Protein AF-A0A838PZH0-F1 (afdb_monomer_lite)

Radius of gyration: 16.92 Å; chains: 1; bounding box: 32×40×49 Å

pLDDT: mean 72.95, std 12.71, range [37.34, 88.94]

Structure (mmCIF, N/CA/C/O backbone):
data_AF-A0A838PZH0-F1
#
_entry.id   AF-A0A838PZH0-F1
#
loop_
_atom_site.group_PDB
_atom_site.id
_atom_site.type_symbol
_atom_site.label_atom_id
_atom_site.label_alt_id
_atom_site.label_comp_id
_atom_site.label_asym_id
_atom_site.label_entity_id
_atom_site.label_seq_id
_atom_site.pdbx_PDB_ins_code
_atom_site.Cartn_x
_atom_site.Cartn_y
_atom_site.Cartn_z
_atom_site.occupancy
_atom_site.B_iso_or_equiv
_atom_site.auth_seq_id
_atom_site.auth_comp_id
_atom_site.auth_asym_id
_atom_site.auth_atom_id
_atom_site.pdbx_PDB_model_num
ATOM 1 N N . MET A 1 1 ? -1.002 -31.493 27.973 1.00 41.19 1 MET A N 1
ATOM 2 C CA . MET A 1 1 ? -1.165 -30.055 28.266 1.00 41.19 1 MET A CA 1
ATOM 3 C C . MET A 1 1 ? -0.880 -29.293 26.984 1.00 41.19 1 MET A C 1
ATOM 5 O O . MET A 1 1 ? 0.281 -29.119 26.650 1.00 41.19 1 MET A O 1
ATOM 9 N N . SER A 1 2 ? -1.918 -28.910 26.241 1.00 37.34 2 SER A N 1
ATOM 10 C CA . SER A 1 2 ? -1.775 -28.116 25.016 1.00 37.34 2 SER A CA 1
ATOM 11 C C . SER A 1 2 ? -2.665 -26.891 25.152 1.00 37.34 2 SER A C 1
ATOM 13 O O . SER A 1 2 ? -3.842 -26.935 24.815 1.00 37.34 2 SER A O 1
ATOM 15 N N . ASN A 1 3 ? -2.107 -25.807 25.690 1.00 38.38 3 ASN A N 1
ATOM 16 C CA . ASN A 1 3 ? -2.739 -24.494 25.624 1.00 38.38 3 ASN A CA 1
ATOM 17 C C . ASN A 1 3 ? -2.535 -23.951 24.208 1.00 38.38 3 ASN A C 1
ATOM 19 O O . ASN A 1 3 ? -1.631 -23.153 23.962 1.00 38.38 3 ASN A O 1
ATOM 23 N N . GLN A 1 4 ? -3.366 -24.399 23.266 1.00 39.47 4 GLN A N 1
ATOM 24 C CA . GLN A 1 4 ? -3.617 -23.618 22.063 1.00 39.47 4 GLN A CA 1
ATOM 25 C C . GLN A 1 4 ? -4.381 -22.373 22.515 1.00 39.47 4 GLN A C 1
ATOM 27 O O . GLN A 1 4 ? -5.594 -22.409 22.694 1.00 39.47 4 GLN A O 1
ATOM 32 N N . ARG A 1 5 ? -3.651 -21.283 22.781 1.00 43.56 5 ARG A N 1
ATOM 33 C CA . ARG A 1 5 ? -4.256 -19.952 22.847 1.00 43.56 5 ARG A CA 1
ATOM 34 C C . ARG A 1 5 ? -4.815 -19.674 21.459 1.00 43.56 5 ARG A C 1
ATOM 36 O O . ARG A 1 5 ? -4.067 -19.320 20.551 1.00 43.56 5 ARG A O 1
ATOM 43 N N . THR A 1 6 ? -6.116 -19.866 21.297 1.00 45.00 6 THR A N 1
ATOM 44 C CA . THR A 1 6 ? -6.895 -19.135 20.304 1.00 45.00 6 THR A CA 1
ATOM 45 C C . THR A 1 6 ? -6.507 -17.662 20.455 1.00 45.00 6 THR A C 1
ATOM 47 O O . THR A 1 6 ? -6.555 -17.162 21.583 1.00 45.00 6 THR A O 1
ATOM 50 N N . PRO A 1 7 ? -6.035 -16.972 19.402 1.00 47.16 7 PRO A N 1
ATOM 51 C CA . PRO A 1 7 ? -5.831 -15.538 19.502 1.00 47.16 7 PRO A CA 1
ATOM 52 C C . PRO A 1 7 ? -7.192 -14.936 19.846 1.00 47.16 7 PRO A C 1
ATOM 54 O O . PRO A 1 7 ? -8.159 -15.141 19.111 1.00 47.16 7 PRO A O 1
ATOM 57 N N . GLU A 1 8 ? -7.289 -14.287 21.009 1.00 50.72 8 GLU A N 1
ATOM 58 C CA . GLU A 1 8 ? -8.482 -13.519 21.350 1.00 50.72 8 GLU A CA 1
ATOM 59 C C . GLU A 1 8 ? -8.776 -12.560 20.197 1.00 50.72 8 GLU A C 1
ATOM 61 O O . GLU A 1 8 ? -7.826 -12.076 19.567 1.00 50.72 8 GLU A O 1
ATOM 66 N N . PRO A 1 9 ? -10.056 -12.316 19.867 1.00 48.53 9 PRO A N 1
ATOM 67 C CA . PRO A 1 9 ? -10.396 -11.381 18.816 1.00 48.53 9 PRO A CA 1
ATOM 68 C C . PRO A 1 9 ? -9.832 -10.025 19.225 1.00 48.53 9 PRO A C 1
ATOM 70 O O . PRO A 1 9 ? -10.377 -9.339 20.089 1.00 48.53 9 PRO A O 1
ATOM 73 N N . GLY A 1 10 ? -8.700 -9.670 18.619 1.00 59.16 10 GLY A N 1
ATOM 74 C CA . GLY A 1 10 ? -8.173 -8.327 18.682 1.00 59.16 10 GLY A CA 1
ATOM 75 C C . GLY A 1 10 ? -9.297 -7.368 18.311 1.00 59.16 10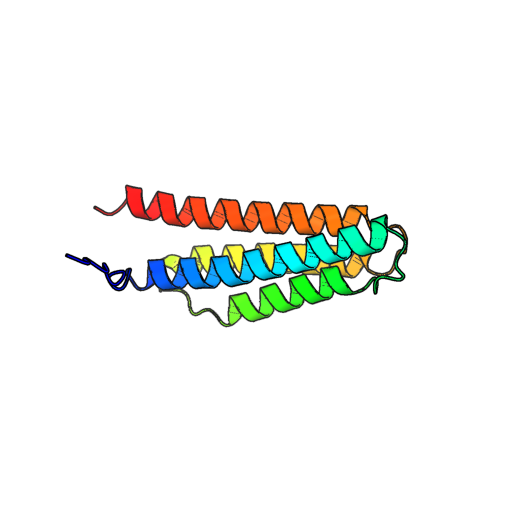 GLY A C 1
ATOM 76 O O . GLY A 1 10 ? -10.179 -7.693 17.509 1.00 59.16 10 GLY A O 1
ATOM 77 N N . THR A 1 11 ? -9.293 -6.204 18.945 1.00 74.12 11 THR A N 1
ATOM 78 C CA . THR A 1 11 ? -10.229 -5.109 18.682 1.00 74.12 11 THR A CA 1
ATOM 79 C C . THR A 1 11 ? -10.438 -4.908 17.172 1.00 74.12 11 THR A C 1
ATOM 81 O O . THR A 1 11 ? -9.569 -5.246 16.370 1.00 74.12 11 THR A O 1
ATOM 84 N N . ALA A 1 12 ? -11.555 -4.313 16.741 1.00 77.38 12 ALA A N 1
ATOM 85 C CA . ALA A 1 12 ? -11.810 -4.051 15.313 1.00 77.38 12 ALA A CA 1
ATOM 86 C C . ALA A 1 12 ? -10.624 -3.364 14.591 1.00 77.38 12 ALA A C 1
ATOM 88 O O . ALA A 1 12 ? -10.384 -3.592 13.408 1.00 77.38 12 ALA A O 1
ATOM 89 N N . ALA A 1 13 ? -9.838 -2.578 15.328 1.00 76.12 13 ALA A N 1
ATOM 90 C CA . ALA A 1 13 ? -8.593 -1.977 14.870 1.00 76.12 13 ALA A CA 1
ATOM 91 C C . ALA A 1 13 ? -7.433 -2.981 14.670 1.00 76.12 13 ALA A C 1
ATOM 93 O O . ALA A 1 13 ? -6.684 -2.833 13.709 1.00 76.12 13 ALA A O 1
ATOM 94 N N . ASP A 1 14 ? -7.293 -4.020 15.495 1.00 79.25 14 ASP A N 1
ATOM 95 C CA . ASP A 1 14 ? -6.291 -5.083 15.297 1.00 79.25 14 ASP A CA 1
ATOM 96 C C . ASP A 1 14 ? -6.606 -5.905 14.040 1.00 79.25 14 ASP A C 1
ATOM 98 O O . ASP A 1 14 ? -5.719 -6.182 13.231 1.00 79.25 14 ASP A O 1
ATOM 102 N N . ALA A 1 15 ? -7.887 -6.232 13.830 1.00 82.25 15 ALA A N 1
ATOM 103 C CA . ALA A 1 15 ? -8.349 -6.890 12.609 1.00 82.25 15 ALA A CA 1
ATOM 104 C C . ALA A 1 15 ? -8.101 -6.015 11.366 1.00 82.25 15 ALA A C 1
ATOM 106 O O . ALA A 1 15 ? -7.623 -6.509 10.344 1.00 82.25 15 ALA A O 1
ATOM 107 N N . TYR A 1 16 ? -8.352 -4.707 11.475 1.00 85.12 16 TYR A N 1
ATOM 108 C CA . TYR A 1 16 ? -8.051 -3.731 10.429 1.00 85.12 16 TYR A CA 1
ATOM 109 C C . TYR A 1 16 ? -6.549 -3.680 10.099 1.00 85.12 16 TYR A C 1
ATOM 111 O O . TYR A 1 16 ? -6.169 -3.831 8.938 1.00 85.12 16 TYR A O 1
ATOM 119 N N . TYR A 1 17 ? -5.672 -3.533 11.098 1.00 81.56 17 TYR A N 1
ATOM 120 C CA . TYR A 1 17 ? -4.225 -3.489 10.864 1.00 81.56 17 TYR A CA 1
ATOM 121 C C . TYR A 1 17 ? -3.683 -4.806 10.303 1.00 81.56 17 TYR A C 1
ATOM 123 O O . TYR A 1 17 ? -2.792 -4.780 9.452 1.00 81.56 17 TYR A O 1
ATOM 131 N N . ALA A 1 18 ? -4.233 -5.951 10.719 1.00 84.69 18 ALA A N 1
ATOM 132 C CA . ALA A 1 18 ? -3.889 -7.247 10.144 1.00 84.69 18 ALA A CA 1
ATOM 133 C C . ALA A 1 18 ? -4.240 -7.314 8.648 1.00 84.69 18 ALA A C 1
ATOM 135 O O . ALA A 1 18 ? -3.395 -7.709 7.844 1.00 84.69 18 ALA A O 1
ATOM 136 N N . GLN A 1 19 ? -5.437 -6.866 8.257 1.00 85.25 19 GLN A N 1
ATOM 137 C CA . GLN A 1 19 ? -5.863 -6.833 6.852 1.00 85.25 19 GLN A CA 1
ATOM 138 C C . GLN A 1 19 ? -5.015 -5.873 6.012 1.00 85.25 19 GLN A C 1
ATOM 140 O O . GLN A 1 19 ? -4.514 -6.264 4.958 1.00 85.25 19 GLN A O 1
ATOM 145 N N . VAL A 1 20 ? -4.777 -4.649 6.498 1.00 85.31 20 VAL A N 1
ATOM 146 C CA . VAL A 1 20 ? -3.907 -3.676 5.816 1.00 85.31 20 VAL A CA 1
ATOM 147 C C . VAL A 1 20 ? -2.502 -4.245 5.628 1.00 85.31 20 VAL A C 1
ATOM 149 O O . VAL A 1 20 ? -1.935 -4.147 4.542 1.00 85.31 20 VAL A O 1
ATOM 152 N N . ARG A 1 21 ? -1.939 -4.898 6.653 1.00 86.00 21 ARG A N 1
ATOM 153 C CA . ARG A 1 21 ? -0.623 -5.537 6.551 1.00 86.00 21 ARG A CA 1
ATOM 154 C C . ARG A 1 21 ? -0.589 -6.614 5.475 1.00 86.00 21 ARG A C 1
ATOM 156 O O . ARG A 1 21 ? 0.356 -6.608 4.696 1.00 86.00 21 ARG A O 1
ATOM 163 N N . ILE A 1 22 ? -1.583 -7.501 5.418 1.00 87.19 22 ILE A N 1
ATOM 164 C CA . ILE A 1 22 ? -1.659 -8.548 4.385 1.00 87.19 22 ILE A CA 1
ATOM 165 C C . ILE A 1 22 ? -1.579 -7.913 2.992 1.00 87.19 22 ILE A C 1
ATOM 167 O O . ILE A 1 22 ? -0.714 -8.276 2.201 1.00 87.19 22 ILE A O 1
ATOM 171 N N . VAL A 1 23 ? -2.395 -6.888 2.730 1.00 86.12 23 VAL A N 1
ATOM 172 C CA . VAL A 1 23 ? -2.408 -6.187 1.436 1.00 86.12 23 VAL A CA 1
ATOM 173 C C . VAL A 1 23 ? -1.036 -5.589 1.095 1.00 86.12 23 VAL A C 1
ATOM 175 O O . VAL A 1 23 ? -0.552 -5.743 -0.029 1.00 86.12 23 VAL A O 1
ATOM 178 N N . LEU A 1 24 ? -0.377 -4.938 2.058 1.00 84.69 24 LEU A N 1
ATOM 179 C CA . LEU A 1 24 ? 0.937 -4.327 1.842 1.00 84.69 24 LEU A CA 1
ATOM 180 C C . LEU A 1 24 ? 2.051 -5.367 1.626 1.00 84.69 24 LEU A C 1
ATOM 182 O O . LEU A 1 24 ? 2.920 -5.157 0.780 1.00 84.69 24 LEU A O 1
ATOM 186 N N . TYR A 1 25 ? 2.045 -6.480 2.367 1.00 85.62 25 TYR A N 1
ATOM 187 C CA . TYR A 1 25 ? 3.057 -7.534 2.230 1.00 85.62 25 TYR A CA 1
ATOM 188 C C . TYR A 1 25 ? 2.924 -8.297 0.913 1.00 85.62 25 TYR A C 1
ATOM 190 O O . TYR A 1 25 ? 3.936 -8.443 0.228 1.00 85.62 25 TYR A O 1
ATOM 198 N N . ASP A 1 26 ? 1.707 -8.686 0.522 1.00 84.50 26 ASP A N 1
ATOM 199 C CA . ASP A 1 26 ? 1.452 -9.344 -0.768 1.00 84.50 26 ASP A CA 1
ATOM 200 C C . ASP A 1 26 ? 1.969 -8.482 -1.929 1.00 84.50 26 ASP A C 1
ATOM 202 O O . ASP A 1 26 ? 2.627 -8.956 -2.854 1.00 84.50 26 ASP A O 1
ATOM 206 N N . THR A 1 27 ? 1.706 -7.174 -1.860 1.00 80.62 27 THR A N 1
ATOM 207 C CA . THR A 1 27 ? 2.128 -6.232 -2.903 1.00 80.62 27 THR A CA 1
ATOM 208 C C . THR A 1 27 ? 3.643 -6.082 -2.930 1.00 80.62 27 THR A C 1
ATOM 210 O O . THR A 1 27 ? 4.251 -6.076 -4.000 1.00 80.62 27 THR A O 1
ATOM 213 N N . ARG A 1 28 ? 4.279 -5.989 -1.756 1.00 84.25 28 ARG A N 1
ATOM 214 C CA . ARG A 1 28 ? 5.740 -5.931 -1.656 1.00 84.25 28 ARG A CA 1
ATOM 215 C C . ARG A 1 28 ? 6.385 -7.173 -2.262 1.00 84.25 28 ARG A C 1
ATOM 217 O O . ARG A 1 28 ? 7.372 -7.037 -2.979 1.00 84.25 28 ARG A O 1
ATOM 224 N N . GLU A 1 29 ? 5.844 -8.354 -1.984 1.00 83.94 29 GLU A N 1
ATOM 225 C CA . GLU A 1 29 ? 6.349 -9.615 -2.525 1.00 83.94 29 GLU A CA 1
ATOM 226 C C . GLU A 1 29 ? 6.224 -9.659 -4.053 1.00 83.94 29 GLU A C 1
ATOM 228 O O . GLU A 1 29 ? 7.209 -9.943 -4.733 1.00 83.94 29 GLU A O 1
ATOM 233 N N . ALA A 1 30 ? 5.072 -9.262 -4.605 1.00 79.69 30 ALA A N 1
ATOM 234 C CA . ALA A 1 30 ? 4.866 -9.174 -6.052 1.00 79.69 30 ALA A CA 1
ATOM 235 C C . ALA A 1 30 ? 5.850 -8.201 -6.733 1.00 79.69 30 ALA A C 1
ATOM 237 O O . ALA A 1 30 ? 6.432 -8.512 -7.777 1.00 79.69 30 ALA A O 1
ATOM 238 N N . VAL A 1 31 ? 6.095 -7.035 -6.123 1.00 78.06 31 VAL A N 1
ATOM 239 C CA . VAL A 1 31 ? 7.075 -6.059 -6.623 1.00 78.06 31 VAL A CA 1
ATOM 240 C C . VAL A 1 31 ? 8.499 -6.618 -6.543 1.00 78.06 31 VAL A C 1
ATOM 242 O O . VAL A 1 31 ? 9.249 -6.510 -7.510 1.00 78.06 31 VAL A O 1
ATOM 245 N N . GLN A 1 32 ? 8.882 -7.254 -5.434 1.00 80.56 32 GLN A N 1
ATOM 246 C CA . GLN A 1 32 ? 10.210 -7.862 -5.279 1.00 80.56 32 GLN A CA 1
ATOM 247 C C . GLN A 1 32 ? 10.454 -9.006 -6.261 1.00 80.56 32 GLN A C 1
ATOM 249 O O . GLN A 1 32 ? 11.550 -9.110 -6.817 1.00 80.56 32 GLN A O 1
ATOM 254 N N . PHE A 1 33 ? 9.441 -9.838 -6.494 1.00 80.12 33 PHE A N 1
ATOM 255 C CA . PHE A 1 33 ? 9.478 -10.879 -7.511 1.00 80.12 33 PHE A CA 1
ATOM 256 C C . PHE A 1 33 ? 9.714 -10.270 -8.899 1.00 80.12 33 PHE A C 1
ATOM 258 O O . PHE A 1 33 ? 10.637 -10.675 -9.599 1.00 80.12 33 PHE A O 1
ATOM 265 N N . SER A 1 34 ? 8.975 -9.212 -9.243 1.00 74.50 34 SER A N 1
ATOM 266 C CA . SER A 1 34 ? 9.116 -8.507 -10.525 1.00 74.50 34 SER A CA 1
ATOM 267 C C . SER A 1 34 ? 10.503 -7.876 -10.710 1.00 74.50 34 SER A C 1
ATOM 269 O O . SER A 1 34 ? 11.080 -7.938 -11.794 1.00 74.50 34 SER A O 1
ATOM 271 N N . ILE A 1 35 ? 11.077 -7.293 -9.647 1.00 76.12 35 ILE A N 1
ATOM 272 C CA . ILE A 1 35 ? 12.460 -6.786 -9.655 1.00 76.12 35 ILE A CA 1
ATOM 273 C C . ILE A 1 35 ? 13.439 -7.927 -9.943 1.00 76.12 35 ILE A C 1
ATOM 275 O O . ILE A 1 35 ? 14.347 -7.764 -10.755 1.00 76.12 35 ILE A O 1
ATOM 279 N N . ARG A 1 36 ? 13.266 -9.076 -9.278 1.00 76.81 36 ARG A N 1
ATOM 280 C CA . ARG A 1 36 ? 14.147 -10.235 -9.446 1.00 76.81 36 ARG A CA 1
ATOM 281 C C . ARG A 1 36 ? 14.097 -10.773 -10.875 1.00 76.81 36 ARG A C 1
ATOM 283 O O . ARG A 1 36 ? 15.160 -10.952 -11.455 1.00 76.81 36 ARG A O 1
ATOM 290 N N . GLU A 1 37 ? 12.908 -10.980 -11.436 1.00 75.25 37 GLU A N 1
ATOM 291 C CA . GLU A 1 37 ? 12.739 -11.465 -12.816 1.00 75.25 37 GLU A CA 1
ATOM 292 C C . GLU A 1 37 ? 13.443 -10.547 -13.826 1.00 75.25 37 GLU A C 1
ATOM 294 O O . GLU A 1 37 ? 14.209 -11.022 -14.665 1.00 75.25 37 GLU A O 1
ATOM 299 N N . ARG A 1 38 ? 13.283 -9.224 -13.670 1.00 70.56 38 ARG A N 1
ATOM 300 C CA . ARG A 1 38 ? 13.949 -8.223 -14.517 1.00 70.56 38 ARG A CA 1
ATOM 301 C C . ARG A 1 38 ? 15.473 -8.236 -14.383 1.00 70.56 38 ARG A C 1
ATOM 303 O O . ARG A 1 38 ? 16.168 -8.170 -15.38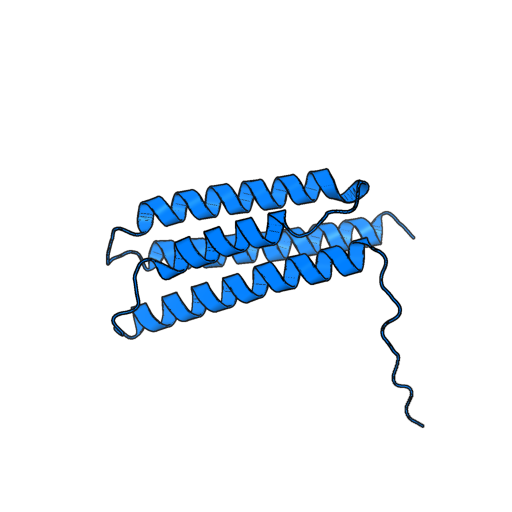9 1.00 70.56 38 ARG A O 1
ATOM 310 N N . ILE A 1 39 ? 16.007 -8.329 -13.161 1.00 70.81 39 ILE A N 1
ATOM 311 C CA . ILE A 1 39 ? 17.464 -8.380 -12.928 1.00 70.81 39 ILE A CA 1
ATOM 312 C C . ILE A 1 39 ? 18.077 -9.651 -13.527 1.00 70.81 39 ILE A C 1
ATOM 314 O O . ILE A 1 39 ? 19.199 -9.618 -14.025 1.00 70.81 39 ILE A O 1
ATOM 318 N N . VAL A 1 40 ? 17.355 -10.771 -13.474 1.00 71.88 40 VAL A N 1
ATOM 319 C CA . VAL A 1 40 ? 17.814 -12.063 -14.007 1.00 71.88 40 VAL A CA 1
ATOM 320 C C . VAL A 1 40 ? 17.695 -12.123 -15.542 1.00 71.88 40 VAL A C 1
ATOM 322 O O . VAL A 1 40 ? 18.205 -13.058 -16.154 1.00 71.88 40 VAL A O 1
ATOM 325 N N . GLY A 1 41 ? 17.102 -11.109 -16.186 1.00 60.03 41 GLY A N 1
ATOM 326 C CA . GLY A 1 41 ? 16.941 -11.050 -17.642 1.00 60.03 41 GLY A CA 1
ATOM 327 C C . GLY A 1 41 ? 15.863 -11.995 -18.175 1.00 60.03 41 GLY A C 1
ATOM 328 O O . GLY A 1 41 ? 15.836 -12.288 -19.367 1.00 60.03 41 GLY A O 1
ATOM 329 N N . SER A 1 42 ? 14.983 -12.478 -17.294 1.00 58.69 42 SER A N 1
ATOM 330 C CA . SER A 1 42 ? 13.719 -13.096 -17.688 1.00 58.69 42 SER A CA 1
ATOM 331 C C . SER A 1 42 ? 12.867 -11.986 -18.316 1.00 58.69 42 SER A C 1
ATOM 333 O O . SER A 1 42 ? 12.883 -10.869 -17.792 1.00 58.69 42 SER A O 1
ATOM 335 N N . GLU A 1 43 ? 12.172 -12.232 -19.433 1.00 54.81 43 GLU A N 1
ATOM 336 C CA . GLU A 1 43 ? 11.267 -11.270 -20.098 1.00 54.81 43 GLU A CA 1
ATOM 337 C C . GLU A 1 43 ? 10.045 -10.967 -19.203 1.00 54.81 43 GLU A C 1
ATOM 339 O O . GLU A 1 43 ? 8.906 -11.326 -19.491 1.00 54.81 43 GLU A O 1
ATOM 344 N N . GLY A 1 44 ? 10.298 -10.365 -18.044 1.00 54.34 44 GLY A N 1
ATOM 345 C CA . GLY A 1 44 ? 9.323 -10.060 -17.019 1.00 54.34 44 GLY A CA 1
ATOM 346 C C . GLY A 1 44 ? 8.499 -8.862 -17.448 1.00 54.34 44 GLY A C 1
ATOM 347 O O . GLY A 1 44 ? 9.029 -7.758 -17.600 1.00 54.34 44 GLY A O 1
ATOM 348 N N . ASP A 1 45 ? 7.203 -9.109 -17.609 1.00 54.62 45 ASP A N 1
ATOM 349 C CA . ASP A 1 45 ? 6.189 -8.151 -18.029 1.00 54.62 45 ASP A CA 1
ATOM 350 C C . ASP A 1 45 ? 6.372 -6.808 -17.311 1.00 54.62 45 ASP A C 1
ATOM 352 O O . ASP A 1 45 ? 6.268 -6.696 -16.082 1.00 54.62 45 ASP A O 1
ATOM 356 N N . THR A 1 46 ? 6.699 -5.765 -18.072 1.00 54.41 46 THR A N 1
ATOM 357 C CA . THR A 1 46 ? 7.120 -4.487 -17.496 1.00 54.41 46 THR A CA 1
ATOM 358 C C . THR A 1 46 ? 5.997 -3.763 -16.753 1.00 54.41 46 THR A C 1
ATOM 360 O O . THR A 1 46 ? 6.275 -2.856 -15.970 1.00 54.41 46 THR A O 1
ATOM 363 N N . ALA A 1 47 ? 4.752 -4.205 -16.934 1.00 59.06 47 ALA A N 1
ATOM 364 C CA . ALA A 1 47 ? 3.572 -3.638 -16.302 1.00 59.06 47 ALA A CA 1
ATOM 365 C C . ALA A 1 47 ? 3.341 -4.087 -14.843 1.00 59.06 47 ALA A C 1
ATOM 367 O O . ALA A 1 47 ? 2.636 -3.396 -14.100 1.00 59.06 47 ALA A O 1
ATOM 368 N N . LEU A 1 48 ? 3.943 -5.207 -14.415 1.00 65.62 48 LEU A N 1
ATOM 369 C CA . LEU A 1 48 ? 3.667 -5.872 -13.131 1.00 65.62 48 LEU A CA 1
ATOM 370 C C . LEU A 1 48 ? 3.744 -4.960 -11.886 1.00 65.62 48 LEU A C 1
ATOM 372 O O . LEU A 1 48 ? 2.846 -5.062 -11.045 1.00 65.62 48 LEU A O 1
ATOM 376 N N . PRO A 1 49 ? 4.728 -4.045 -11.733 1.00 69.19 49 PRO A N 1
ATOM 377 C CA . PRO A 1 49 ? 4.823 -3.210 -10.535 1.00 69.19 49 PRO A CA 1
ATOM 378 C C . PRO A 1 49 ? 3.660 -2.223 -10.386 1.00 69.19 49 PRO A C 1
ATOM 380 O O . PRO A 1 49 ? 3.082 -2.130 -9.303 1.00 69.19 49 PRO A O 1
ATOM 383 N N . ALA A 1 50 ? 3.279 -1.508 -11.452 1.00 68.31 50 ALA A N 1
ATOM 384 C CA . ALA A 1 50 ? 2.164 -0.564 -11.367 1.00 68.31 50 ALA A CA 1
ATOM 385 C C . ALA A 1 50 ? 0.823 -1.295 -11.229 1.00 68.31 50 ALA A C 1
ATOM 387 O O . ALA A 1 50 ? -0.031 -0.852 -10.468 1.00 68.31 50 ALA A O 1
ATOM 388 N N . THR A 1 51 ? 0.648 -2.447 -11.888 1.00 75.31 51 THR A N 1
ATOM 389 C CA . THR A 1 51 ? -0.552 -3.280 -11.720 1.00 75.31 51 THR A CA 1
ATOM 390 C C . THR A 1 51 ? -0.675 -3.809 -10.290 1.00 75.31 51 THR A C 1
ATOM 392 O O . THR A 1 51 ? -1.763 -3.758 -9.714 1.00 75.31 51 THR A O 1
ATOM 395 N N . ALA A 1 52 ? 0.427 -4.264 -9.684 1.00 75.56 52 ALA A N 1
ATOM 396 C CA . ALA A 1 52 ? 0.443 -4.714 -8.295 1.00 75.56 52 ALA A CA 1
ATOM 397 C C . ALA A 1 52 ? 0.083 -3.575 -7.330 1.00 75.56 52 ALA A C 1
ATOM 399 O O . ALA A 1 52 ? -0.746 -3.764 -6.442 1.00 75.56 52 ALA A O 1
ATOM 400 N N . VAL A 1 53 ? 0.641 -2.377 -7.527 1.00 75.56 53 VAL A N 1
ATOM 401 C CA . VAL A 1 53 ? 0.345 -1.211 -6.678 1.00 75.56 53 VAL A CA 1
ATOM 402 C C . VAL A 1 53 ? -1.076 -0.680 -6.899 1.00 75.56 53 VAL A C 1
ATOM 404 O O . VAL A 1 53 ? -1.757 -0.365 -5.928 1.00 75.56 53 VAL A O 1
ATOM 407 N N . ALA A 1 54 ? -1.589 -0.665 -8.129 1.00 78.25 54 ALA A N 1
ATOM 408 C CA . ALA A 1 54 ? -2.985 -0.316 -8.396 1.00 78.25 54 ALA A CA 1
ATOM 409 C C . ALA A 1 54 ? -3.952 -1.316 -7.735 1.00 78.25 54 ALA A C 1
ATOM 411 O O . ALA A 1 54 ? -4.938 -0.920 -7.108 1.00 78.25 54 ALA A O 1
ATOM 412 N N . SER A 1 55 ? -3.635 -2.615 -7.810 1.00 83.38 55 SER A N 1
ATOM 413 C CA . SER A 1 55 ? -4.382 -3.671 -7.120 1.00 83.38 55 SER A CA 1
ATOM 414 C C . SER A 1 55 ? -4.336 -3.494 -5.600 1.00 83.38 55 SER A C 1
ATOM 416 O O . SER A 1 55 ? -5.375 -3.575 -4.946 1.00 83.38 55 SER A O 1
ATOM 418 N N . MET A 1 56 ? -3.168 -3.172 -5.035 1.00 85.38 56 MET A N 1
ATOM 419 C CA . MET A 1 56 ? -3.005 -2.840 -3.618 1.00 85.38 56 MET A CA 1
ATOM 420 C C . MET A 1 56 ? -3.927 -1.699 -3.200 1.00 85.38 56 MET A C 1
ATOM 422 O O . MET A 1 56 ? -4.631 -1.821 -2.203 1.00 85.38 56 MET A O 1
ATOM 426 N N . THR A 1 57 ? -3.951 -0.604 -3.961 1.00 83.25 57 THR A N 1
ATOM 427 C CA . THR A 1 57 ? -4.793 0.556 -3.659 1.00 83.25 57 THR A CA 1
ATOM 428 C C . THR A 1 57 ? -6.278 0.200 -3.693 1.00 83.25 57 THR A C 1
ATOM 430 O O . THR A 1 57 ? -7.016 0.604 -2.795 1.00 83.25 57 THR A O 1
ATOM 433 N N . GLY A 1 58 ? -6.715 -0.600 -4.672 1.00 85.56 58 GLY A N 1
ATOM 434 C CA . GLY A 1 58 ? -8.080 -1.136 -4.716 1.00 85.56 58 GLY A CA 1
ATOM 435 C C . GLY A 1 58 ? -8.406 -1.971 -3.475 1.00 85.56 58 GLY A C 1
ATOM 436 O O . GLY A 1 58 ? -9.351 -1.664 -2.756 1.00 85.56 58 GLY A O 1
ATOM 437 N N . ARG A 1 59 ? -7.544 -2.940 -3.148 1.00 85.44 59 ARG A N 1
ATOM 438 C CA . ARG A 1 59 ? -7.694 -3.796 -1.960 1.00 85.44 59 ARG A CA 1
ATOM 439 C C . ARG A 1 59 ? -7.699 -2.999 -0.656 1.00 85.44 59 ARG A C 1
ATOM 441 O O . ARG A 1 59 ? -8.419 -3.365 0.261 1.00 85.44 59 ARG A O 1
ATOM 448 N N . LEU A 1 60 ? -6.915 -1.922 -0.551 1.00 85.94 60 LEU A N 1
ATOM 449 C CA . LEU A 1 60 ? -6.935 -1.039 0.618 1.00 85.94 60 LEU A CA 1
ATOM 450 C C . LEU A 1 60 ? -8.277 -0.317 0.747 1.00 85.94 60 LEU A C 1
ATOM 452 O O . LEU A 1 60 ? -8.792 -0.243 1.853 1.00 85.94 60 LEU A O 1
ATOM 456 N N . ARG A 1 61 ? -8.867 0.167 -0.353 1.00 87.12 61 ARG A N 1
ATOM 457 C CA . ARG A 1 61 ? -10.191 0.820 -0.337 1.00 87.12 61 ARG A CA 1
ATOM 458 C C . ARG A 1 61 ? -11.317 -0.128 0.085 1.00 87.12 61 ARG A C 1
ATOM 460 O O . ARG A 1 61 ? -12.301 0.331 0.661 1.00 87.12 61 ARG A O 1
ATOM 467 N N . ASP A 1 62 ? -11.151 -1.426 -0.160 1.00 88.94 62 ASP A N 1
ATOM 468 C CA . ASP A 1 62 ? -12.102 -2.465 0.248 1.00 88.94 62 ASP A CA 1
ATOM 469 C C . ASP A 1 62 ? -11.982 -2.855 1.731 1.00 88.94 62 ASP A C 1
ATOM 471 O O . ASP A 1 62 ? -12.859 -3.544 2.253 1.00 88.94 62 ASP A O 1
ATOM 475 N N . VAL A 1 63 ? -10.924 -2.425 2.431 1.00 85.56 63 VAL A N 1
ATOM 476 C CA . VAL A 1 63 ? -10.759 -2.661 3.872 1.00 85.56 63 VAL A CA 1
ATOM 477 C C . VAL A 1 63 ? -11.485 -1.554 4.645 1.00 85.56 63 VAL A C 1
ATOM 479 O O . VAL A 1 63 ? -10.978 -0.433 4.707 1.00 85.56 63 VAL A O 1
ATOM 482 N N . PRO A 1 64 ? -12.641 -1.824 5.281 1.00 83.50 64 PRO A N 1
ATOM 483 C CA . PRO A 1 64 ? -13.396 -0.792 5.980 1.00 83.50 64 PRO A CA 1
ATOM 484 C C . PRO A 1 64 ? -12.637 -0.334 7.238 1.00 83.50 64 PRO A C 1
ATOM 486 O O . PRO A 1 64 ? -12.435 -1.138 8.156 1.00 83.50 64 PRO A O 1
ATOM 489 N N . PRO A 1 65 ? -12.226 0.945 7.335 1.00 83.19 65 PRO A N 1
ATOM 490 C CA . PRO A 1 65 ? -11.550 1.429 8.525 1.00 83.19 65 PRO A CA 1
ATOM 491 C C . PRO A 1 65 ? -12.552 1.657 9.667 1.00 83.19 65 PRO A C 1
ATOM 493 O O . PRO A 1 65 ? -13.648 2.186 9.436 1.00 83.19 65 PRO A O 1
ATOM 496 N N . PRO A 1 66 ? -12.171 1.353 10.919 1.00 81.12 66 PRO A N 1
ATOM 497 C CA . PRO A 1 66 ? -12.847 1.879 12.099 1.00 81.12 66 PRO A CA 1
ATOM 498 C C . PRO A 1 66 ? -12.970 3.419 12.048 1.00 81.12 66 PRO A C 1
ATOM 500 O O . PRO A 1 66 ? -12.105 4.078 11.456 1.00 81.12 66 PRO A O 1
ATOM 503 N N . PRO A 1 67 ? -14.009 4.029 12.655 1.00 80.62 67 PRO A N 1
ATOM 504 C CA . PRO A 1 67 ? -14.243 5.476 12.576 1.00 80.62 67 PRO A CA 1
ATOM 505 C C . PRO A 1 67 ? -13.049 6.322 13.040 1.00 80.62 67 PRO A C 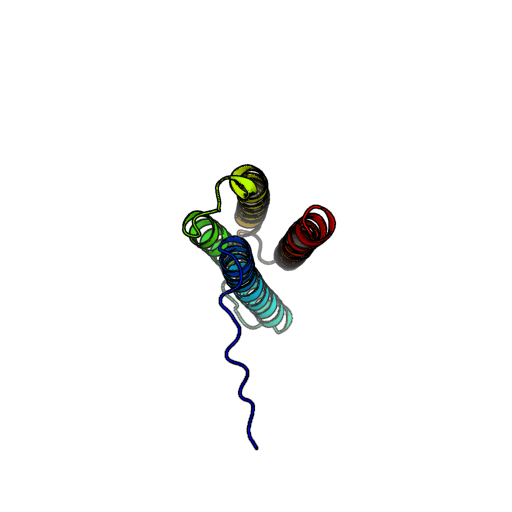1
ATOM 507 O O . PRO A 1 67 ? -12.716 7.327 12.416 1.00 80.62 67 PRO A O 1
ATOM 510 N N . ASP A 1 68 ? -12.378 5.875 14.097 1.00 77.88 68 ASP A N 1
ATOM 511 C CA . ASP A 1 68 ? -11.187 6.473 14.702 1.00 77.88 68 ASP A CA 1
ATOM 512 C C . ASP A 1 68 ? -9.928 6.346 13.827 1.00 77.88 68 ASP A C 1
ATOM 514 O O . ASP A 1 68 ? -8.992 7.133 13.968 1.00 77.88 68 ASP A O 1
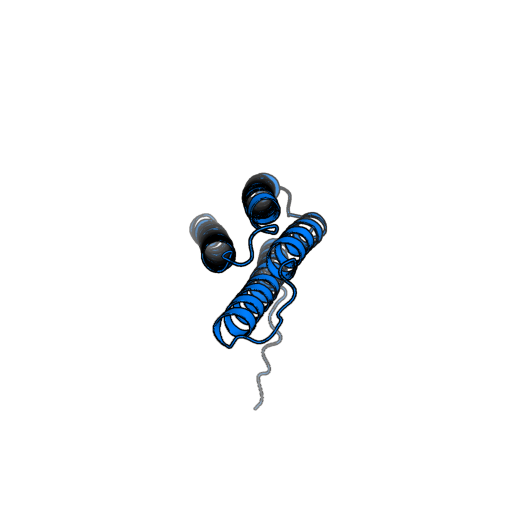ATOM 518 N N . LEU A 1 69 ? -9.916 5.410 12.872 1.00 79.00 69 LEU A N 1
ATOM 519 C CA . LEU A 1 69 ? -8.790 5.160 11.968 1.00 79.00 69 LEU A CA 1
ATOM 520 C C . LEU A 1 69 ? -9.009 5.688 10.547 1.00 79.00 69 LEU A C 1
ATOM 522 O O . LEU A 1 69 ? -8.086 5.633 9.732 1.00 79.00 69 LEU A O 1
ATOM 526 N N . ARG A 1 70 ? -10.184 6.252 10.239 1.00 83.81 70 ARG A N 1
ATOM 527 C CA . ARG A 1 70 ? -10.524 6.751 8.896 1.00 83.81 70 ARG A CA 1
ATOM 528 C C . ARG A 1 70 ? -9.513 7.769 8.364 1.00 83.81 70 ARG A C 1
ATOM 530 O O . ARG A 1 70 ? -9.053 7.637 7.238 1.00 83.81 70 ARG A O 1
ATOM 537 N N . ALA A 1 71 ? -9.081 8.730 9.181 1.00 82.12 71 ALA A N 1
ATOM 538 C CA . ALA A 1 71 ? -8.103 9.732 8.746 1.00 82.12 71 ALA A CA 1
ATOM 539 C C . ALA A 1 71 ? -6.726 9.122 8.408 1.00 82.12 71 ALA A C 1
ATOM 541 O O . ALA A 1 71 ? -6.063 9.552 7.458 1.00 82.12 71 ALA A O 1
ATOM 542 N N . ALA A 1 72 ? -6.292 8.114 9.174 1.00 79.75 72 ALA A N 1
ATOM 543 C CA . ALA A 1 72 ? -5.052 7.387 8.912 1.00 79.75 72 ALA A CA 1
ATOM 544 C C . ALA A 1 72 ? -5.180 6.516 7.652 1.00 79.75 72 ALA A C 1
ATOM 546 O O . ALA A 1 72 ? -4.275 6.509 6.819 1.00 79.75 72 ALA A O 1
ATOM 547 N N . HIS A 1 73 ? -6.326 5.856 7.477 1.00 84.31 73 HIS A N 1
ATOM 548 C CA . HIS A 1 73 ? -6.667 5.080 6.289 1.00 84.31 73 HIS A CA 1
ATOM 549 C C . HIS A 1 73 ? -6.658 5.931 5.013 1.00 84.31 73 HIS A C 1
ATOM 551 O O . HIS A 1 73 ? -5.963 5.601 4.056 1.00 84.31 73 HIS A O 1
ATOM 557 N N . ASP A 1 74 ? -7.324 7.087 5.029 1.00 86.31 74 ASP A N 1
ATOM 558 C CA . ASP A 1 74 ? -7.357 8.006 3.888 1.00 86.31 74 ASP A CA 1
ATOM 559 C C . ASP A 1 74 ? -5.949 8.497 3.519 1.00 86.31 74 ASP A C 1
ATOM 561 O O . ASP A 1 74 ? -5.627 8.708 2.348 1.00 86.31 74 ASP A O 1
ATOM 565 N N . ARG A 1 75 ? -5.073 8.680 4.517 1.00 81.50 75 ARG A N 1
ATOM 566 C CA . ARG A 1 75 ? -3.667 9.029 4.281 1.00 81.50 75 ARG A CA 1
ATOM 567 C C . ARG A 1 75 ? -2.898 7.875 3.638 1.00 81.50 75 ARG A C 1
ATOM 569 O O . ARG A 1 75 ? -2.098 8.143 2.745 1.00 81.50 75 ARG A O 1
ATOM 576 N N . LEU A 1 76 ? -3.131 6.633 4.066 1.00 79.38 76 LEU A N 1
ATOM 577 C CA . LEU A 1 76 ? -2.526 5.445 3.455 1.00 79.38 76 LEU A CA 1
ATOM 578 C C . LEU A 1 76 ? -2.959 5.301 1.992 1.00 79.38 76 LEU A C 1
ATOM 580 O O . LEU A 1 76 ? -2.095 5.130 1.135 1.00 79.38 76 LEU A O 1
ATOM 584 N N . ILE A 1 77 ? -4.255 5.461 1.698 1.00 84.88 77 ILE A N 1
ATOM 585 C CA . ILE A 1 77 ? -4.779 5.431 0.324 1.00 84.88 77 ILE A CA 1
ATOM 586 C C . ILE A 1 77 ? -4.114 6.509 -0.530 1.00 84.88 77 ILE A C 1
ATOM 588 O O . ILE A 1 77 ? -3.598 6.192 -1.593 1.00 84.88 77 ILE A O 1
ATOM 592 N N . ARG A 1 78 ? -4.042 7.763 -0.059 1.00 84.25 78 ARG A N 1
ATOM 593 C CA . ARG A 1 78 ? -3.397 8.846 -0.824 1.00 84.25 78 ARG A CA 1
ATOM 594 C C . ARG A 1 78 ? -1.935 8.555 -1.152 1.00 84.25 78 ARG A C 1
ATOM 596 O O . ARG A 1 78 ? -1.486 8.845 -2.254 1.00 84.25 78 ARG A O 1
ATOM 603 N N . VAL A 1 79 ? -1.181 8.001 -0.203 1.00 78.12 79 VAL A N 1
ATOM 604 C CA . VAL A 1 79 ? 0.223 7.635 -0.444 1.00 78.12 79 VAL A CA 1
ATOM 605 C C . VAL A 1 79 ? 0.321 6.480 -1.447 1.00 78.12 79 VAL A C 1
ATOM 607 O O . VAL A 1 79 ? 1.207 6.499 -2.298 1.00 78.12 79 VAL A O 1
ATOM 610 N N . ALA A 1 80 ? -0.593 5.508 -1.382 1.00 79.19 80 ALA A N 1
ATOM 611 C CA . ALA A 1 80 ? -0.674 4.412 -2.343 1.00 79.19 80 ALA A CA 1
ATOM 612 C C . ALA A 1 80 ? -1.066 4.889 -3.757 1.00 79.19 80 ALA A C 1
ATOM 614 O O . ALA A 1 80 ? -0.462 4.443 -4.728 1.00 79.19 80 ALA A O 1
ATOM 615 N N . ASP A 1 81 ? -2.003 5.836 -3.876 1.00 82.75 81 ASP A N 1
ATOM 616 C CA . ASP A 1 81 ? -2.398 6.461 -5.146 1.00 82.75 81 ASP A CA 1
ATOM 617 C C . ASP A 1 81 ? -1.215 7.179 -5.807 1.00 82.75 81 ASP A C 1
ATOM 619 O O . ASP A 1 81 ? -0.886 6.892 -6.956 1.00 82.75 81 ASP A O 1
ATOM 623 N N . VAL A 1 82 ? -0.508 8.035 -5.058 1.00 78.50 82 VAL A N 1
ATOM 624 C CA . VAL A 1 82 ? 0.686 8.738 -5.563 1.00 78.50 82 VAL A CA 1
ATOM 625 C C . VAL A 1 82 ? 1.769 7.749 -6.001 1.00 78.50 82 VAL A C 1
ATOM 627 O O . VAL A 1 82 ? 2.410 7.948 -7.030 1.00 78.50 82 VAL A O 1
ATOM 630 N N . ALA A 1 83 ? 1.974 6.667 -5.242 1.00 72.44 83 ALA A N 1
ATOM 631 C CA . ALA A 1 83 ? 2.915 5.623 -5.633 1.00 72.44 83 ALA A CA 1
ATOM 632 C C . ALA A 1 83 ? 2.472 4.918 -6.927 1.00 72.44 83 ALA A C 1
ATOM 634 O O . ALA A 1 83 ? 3.309 4.655 -7.782 1.00 72.44 83 ALA A O 1
ATOM 635 N N . SER A 1 84 ? 1.177 4.642 -7.098 1.00 73.69 84 SER A N 1
ATOM 636 C CA . SER A 1 84 ? 0.641 4.016 -8.312 1.00 73.69 84 SER A CA 1
ATOM 637 C C . SER A 1 84 ? 0.827 4.894 -9.549 1.00 73.69 84 SER A C 1
ATOM 639 O O . SER A 1 84 ? 1.207 4.387 -10.601 1.00 73.69 84 SER A O 1
ATOM 641 N N . GLU A 1 85 ? 0.569 6.196 -9.431 1.00 74.44 85 GLU A N 1
ATOM 642 C CA . GLU A 1 85 ? 0.696 7.160 -10.530 1.00 74.44 85 GLU A CA 1
ATOM 643 C C . GLU A 1 85 ? 2.156 7.289 -10.988 1.00 74.44 85 GLU A C 1
ATOM 645 O O . GLU A 1 85 ? 2.456 7.065 -12.160 1.00 74.44 85 GLU A O 1
ATOM 650 N N . GLN A 1 86 ? 3.083 7.484 -10.041 1.00 69.81 86 GLN A N 1
ATOM 651 C CA . GLN A 1 86 ? 4.528 7.544 -10.315 1.00 69.81 86 GLN A CA 1
ATOM 652 C C . GLN A 1 86 ? 5.063 6.268 -10.991 1.00 69.81 86 GLN A C 1
ATOM 654 O O . GLN A 1 86 ? 6.013 6.313 -11.777 1.00 69.81 86 GLN A O 1
ATOM 659 N N . LEU A 1 87 ? 4.461 5.113 -10.693 1.00 67.25 87 LEU A N 1
ATOM 660 C CA . LEU A 1 87 ? 4.825 3.834 -11.306 1.00 67.25 87 LEU A CA 1
ATOM 661 C C . LEU A 1 87 ? 4.208 3.636 -12.687 1.00 67.25 87 LEU A C 1
ATOM 663 O O . LEU A 1 87 ? 4.844 3.072 -13.573 1.00 67.25 87 LEU A O 1
ATOM 667 N N . SER A 1 88 ? 2.988 4.122 -12.897 1.00 67.50 88 SER A N 1
ATOM 668 C CA . SER A 1 88 ? 2.357 4.098 -14.214 1.00 67.50 88 SER A CA 1
ATOM 669 C C . SER A 1 88 ? 3.125 4.958 -15.221 1.00 67.50 88 SER A C 1
ATOM 671 O O . SER A 1 88 ? 3.269 4.563 -16.378 1.00 67.50 88 SER A O 1
ATOM 673 N N . GLU A 1 89 ? 3.666 6.099 -14.785 1.00 63.91 89 GLU A N 1
ATOM 674 C CA . GLU A 1 89 ? 4.513 6.971 -15.611 1.00 63.91 89 GLU A CA 1
ATOM 675 C C . GLU A 1 89 ? 5.833 6.300 -16.023 1.00 63.91 89 GLU A C 1
ATOM 677 O O . GLU A 1 89 ? 6.374 6.587 -17.087 1.00 63.91 89 GLU A O 1
ATOM 682 N N . THR A 1 90 ? 6.332 5.360 -15.219 1.00 59.09 90 THR A N 1
ATOM 683 C CA . THR A 1 90 ? 7.603 4.658 -15.454 1.00 59.09 90 THR A CA 1
ATOM 684 C C . THR A 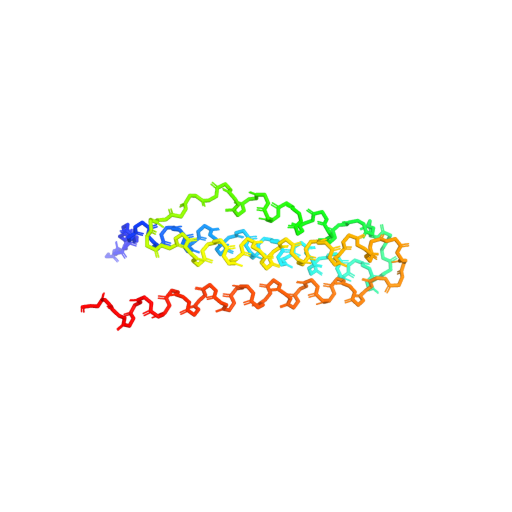1 90 ? 7.447 3.296 -16.141 1.00 59.09 90 THR A C 1
ATOM 686 O O . THR A 1 90 ? 8.440 2.697 -16.545 1.00 59.09 90 THR A O 1
ATOM 689 N N . ASN A 1 91 ? 6.216 2.811 -16.347 1.00 56.84 91 ASN A N 1
ATOM 690 C CA . ASN A 1 91 ? 5.922 1.499 -16.945 1.00 56.84 91 ASN A CA 1
ATOM 691 C C . ASN A 1 91 ? 6.249 1.371 -18.449 1.00 56.84 91 ASN A C 1
ATOM 693 O O . ASN A 1 91 ? 6.186 0.267 -18.987 1.00 56.84 91 ASN A O 1
ATOM 697 N N . HIS A 1 92 ? 6.589 2.468 -19.131 1.00 56.62 92 HIS A N 1
ATOM 698 C CA . HIS A 1 92 ? 6.874 2.476 -20.574 1.00 56.62 92 HIS A CA 1
ATOM 699 C C . HIS A 1 92 ? 8.373 2.416 -20.910 1.00 56.62 92 HIS A C 1
ATOM 701 O O . HIS A 1 92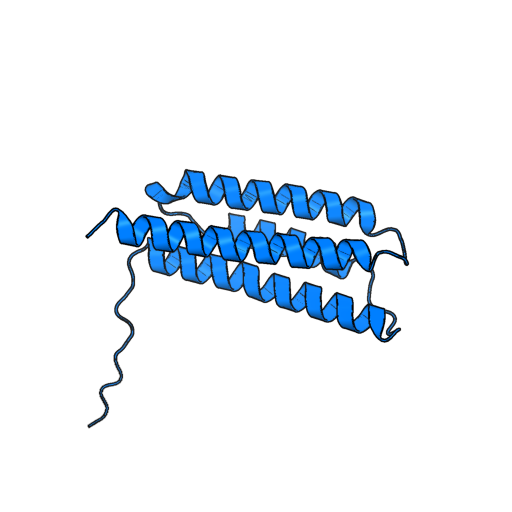 ? 8.731 2.506 -22.083 1.00 56.62 92 HIS A O 1
ATOM 707 N N . ASP A 1 93 ? 9.242 2.249 -19.909 1.00 57.12 93 ASP A N 1
ATOM 708 C CA . ASP A 1 93 ? 10.694 2.235 -20.089 1.00 57.12 93 ASP A CA 1
ATOM 709 C C . ASP A 1 93 ? 11.294 0.866 -19.691 1.00 57.12 93 ASP A C 1
ATOM 711 O O . ASP A 1 93 ? 11.138 0.439 -18.542 1.00 57.12 93 ASP A O 1
ATOM 715 N N . PRO A 1 94 ? 11.969 0.132 -20.596 1.00 50.38 94 PRO A N 1
ATOM 716 C CA . PRO A 1 94 ? 12.679 -1.101 -20.250 1.00 50.38 94 PRO A CA 1
ATOM 717 C C . PRO A 1 94 ? 13.815 -0.896 -19.227 1.00 50.38 94 PRO A C 1
ATOM 719 O O . PRO A 1 94 ? 14.191 -1.860 -18.560 1.00 50.38 94 PRO A O 1
ATOM 722 N N . ASP A 1 95 ? 14.276 0.339 -18.992 1.00 58.62 95 ASP A N 1
ATOM 723 C CA . ASP A 1 95 ? 15.202 0.674 -17.903 1.00 58.62 95 ASP A CA 1
ATOM 724 C C . ASP A 1 95 ? 14.509 0.833 -16.530 1.00 58.62 95 ASP A C 1
ATOM 726 O O . ASP A 1 95 ? 15.156 1.207 -15.557 1.00 58.62 95 ASP A O 1
ATOM 730 N N . ALA A 1 96 ? 13.217 0.504 -16.377 1.00 61.12 96 ALA A N 1
ATOM 731 C CA . ALA A 1 96 ? 12.396 0.737 -15.174 1.00 61.12 96 ALA A CA 1
ATOM 732 C C . ALA A 1 96 ? 12.732 -0.095 -13.909 1.00 61.12 96 ALA A C 1
ATOM 734 O O . ALA A 1 96 ? 11.917 -0.184 -12.980 1.00 61.12 96 ALA A O 1
ATOM 735 N N . VAL A 1 97 ? 13.921 -0.694 -13.800 1.00 64.88 97 VAL A N 1
ATOM 736 C CA . VAL A 1 97 ? 14.410 -1.276 -12.531 1.00 64.88 97 VAL A CA 1
ATOM 737 C C . VAL A 1 97 ? 14.421 -0.237 -11.389 1.00 64.88 97 VAL A C 1
ATOM 739 O O . VAL A 1 97 ? 13.940 -0.563 -10.299 1.00 64.88 97 VAL A O 1
ATOM 742 N N . PRO A 1 98 ? 14.854 1.026 -11.594 1.00 70.94 98 PRO A N 1
ATOM 743 C CA . PRO A 1 98 ? 14.763 2.073 -10.582 1.00 70.94 98 PRO A CA 1
ATOM 744 C C . PRO A 1 98 ? 13.324 2.339 -10.130 1.00 70.94 98 PRO A C 1
ATOM 746 O O . PRO A 1 98 ? 13.095 2.523 -8.937 1.00 70.94 98 PRO A O 1
ATOM 749 N N . ALA A 1 99 ? 12.346 2.295 -11.038 1.00 68.94 99 ALA A N 1
ATOM 750 C CA . ALA A 1 99 ? 10.942 2.513 -10.701 1.00 68.94 99 ALA A CA 1
ATOM 751 C C . ALA A 1 99 ? 10.389 1.417 -9.784 1.00 68.94 99 ALA A C 1
ATOM 753 O O . ALA A 1 99 ? 9.786 1.708 -8.752 1.00 68.94 99 ALA A O 1
ATOM 754 N N . ALA A 1 100 ? 10.674 0.150 -10.090 1.00 71.50 100 ALA A N 1
ATOM 755 C CA . ALA A 1 100 ? 10.263 -0.960 -9.237 1.00 71.50 100 ALA A CA 1
ATOM 756 C C . ALA A 1 100 ? 10.942 -0.909 -7.850 1.00 71.50 100 ALA A C 1
ATOM 758 O O . ALA A 1 100 ? 10.300 -1.170 -6.832 1.00 71.50 100 ALA A O 1
ATOM 759 N N . ILE A 1 101 ? 12.211 -0.485 -7.773 1.00 75.00 101 ILE A N 1
ATOM 760 C CA . ILE A 1 101 ? 12.901 -0.241 -6.493 1.00 75.00 101 ILE A CA 1
ATOM 761 C C . ILE A 1 101 ? 12.231 0.899 -5.710 1.00 75.00 101 ILE A C 1
ATOM 763 O O . ILE A 1 101 ? 12.088 0.810 -4.489 1.00 75.00 101 ILE A O 1
ATOM 767 N N . ILE A 1 102 ? 11.804 1.968 -6.386 1.00 75.44 102 ILE A N 1
ATOM 768 C CA . ILE A 1 102 ? 11.054 3.064 -5.761 1.00 75.44 102 ILE A CA 1
ATOM 769 C C . ILE A 1 102 ? 9.710 2.550 -5.223 1.00 75.44 102 ILE A C 1
ATOM 771 O O . ILE A 1 102 ? 9.380 2.853 -4.075 1.00 75.44 102 ILE A O 1
ATOM 775 N N . ALA A 1 103 ? 8.982 1.716 -5.977 1.00 73.94 103 ALA A N 1
ATOM 776 C CA . ALA A 1 103 ? 7.748 1.069 -5.516 1.00 73.94 103 ALA A CA 1
ATOM 777 C C . ALA A 1 103 ? 7.963 0.282 -4.218 1.00 73.94 103 ALA A C 1
ATOM 779 O O . ALA A 1 103 ? 7.246 0.479 -3.237 1.00 73.94 103 ALA A O 1
ATOM 780 N N . GLU A 1 104 ? 8.981 -0.584 -4.191 1.00 81.31 104 GLU A N 1
ATOM 781 C CA . GLU A 1 104 ? 9.298 -1.422 -3.029 1.00 81.31 104 GLU A CA 1
ATOM 782 C C . GLU A 1 104 ? 9.597 -0.569 -1.793 1.00 81.31 104 GLU A C 1
ATOM 784 O O . GLU A 1 104 ? 9.083 -0.843 -0.701 1.00 81.31 104 GLU A O 1
ATOM 789 N N . ARG A 1 105 ? 10.353 0.521 -1.973 1.00 81.56 105 ARG A N 1
ATOM 790 C CA . ARG A 1 105 ? 10.657 1.473 -0.899 1.00 81.56 105 ARG A CA 1
ATOM 791 C C . ARG A 1 105 ? 9.399 2.156 -0.376 1.00 81.56 105 ARG A C 1
ATOM 793 O O . ARG A 1 105 ? 9.234 2.248 0.838 1.00 81.56 105 ARG A O 1
ATOM 800 N N . ARG A 1 106 ? 8.493 2.589 -1.258 1.00 77.56 106 ARG A N 1
ATOM 801 C CA . ARG A 1 106 ? 7.218 3.223 -0.876 1.00 77.56 106 ARG A CA 1
ATOM 802 C C . ARG A 1 106 ? 6.297 2.268 -0.125 1.00 77.56 106 ARG A C 1
ATOM 804 O O . ARG A 1 106 ? 5.759 2.637 0.916 1.00 77.56 106 ARG A O 1
ATOM 811 N N . ILE A 1 107 ? 6.163 1.026 -0.588 1.00 80.00 107 ILE A N 1
ATOM 812 C CA . ILE A 1 107 ? 5.385 -0.001 0.121 1.00 80.00 107 ILE A CA 1
ATOM 813 C C . ILE A 1 107 ? 6.013 -0.280 1.494 1.00 80.00 107 ILE A C 1
ATOM 815 O O . ILE A 1 107 ? 5.314 -0.371 2.502 1.00 80.00 107 ILE A O 1
ATOM 819 N N . THR A 1 108 ? 7.343 -0.325 1.574 1.00 83.88 108 THR A N 1
ATOM 820 C CA . THR A 1 108 ? 8.059 -0.467 2.848 1.00 83.88 108 THR A CA 1
ATOM 821 C C . THR A 1 108 ? 7.803 0.715 3.795 1.00 83.88 108 THR A C 1
ATOM 823 O O . THR A 1 108 ? 7.624 0.512 4.998 1.00 83.88 108 THR A O 1
ATOM 826 N N . GLU A 1 109 ? 7.741 1.949 3.287 1.00 83.00 109 GLU A N 1
ATOM 827 C CA . GLU A 1 109 ? 7.341 3.130 4.066 1.00 83.00 109 GLU A CA 1
ATOM 828 C C . GLU A 1 109 ? 5.897 3.013 4.578 1.00 83.00 109 GLU A C 1
ATOM 830 O O . GLU A 1 109 ? 5.651 3.268 5.758 1.00 83.00 109 GLU A O 1
ATOM 835 N N . LEU A 1 110 ? 4.958 2.555 3.743 1.00 80.50 110 LEU A N 1
ATOM 836 C CA . LEU A 1 110 ? 3.564 2.308 4.132 1.00 80.50 110 LEU A CA 1
ATOM 837 C C . LEU A 1 110 ? 3.451 1.262 5.250 1.00 80.50 110 LEU A C 1
ATOM 839 O O . LEU A 1 110 ? 2.716 1.470 6.219 1.00 80.50 110 LEU A O 1
ATOM 843 N N . ILE A 1 111 ? 4.219 0.172 5.170 1.00 83.38 111 ILE A N 1
ATOM 844 C CA . ILE A 1 111 ? 4.285 -0.847 6.229 1.00 83.38 111 ILE A CA 1
ATOM 845 C C . ILE A 1 111 ? 4.779 -0.217 7.540 1.00 83.38 111 ILE A C 1
ATOM 847 O O . ILE A 1 111 ? 4.181 -0.422 8.598 1.00 83.38 111 ILE A O 1
ATOM 851 N N . ARG A 1 112 ? 5.839 0.603 7.487 1.00 83.31 112 ARG A N 1
ATOM 852 C CA . ARG A 1 112 ? 6.370 1.298 8.674 1.00 83.31 112 ARG A CA 1
ATOM 853 C C . ARG A 1 112 ? 5.358 2.266 9.282 1.00 83.31 112 ARG A C 1
ATOM 855 O O . ARG A 1 112 ? 5.216 2.283 10.501 1.00 83.31 112 ARG A O 1
ATOM 862 N N . LEU A 1 113 ? 4.655 3.044 8.458 1.00 78.94 113 LEU A N 1
ATOM 863 C CA . LEU A 1 113 ? 3.605 3.959 8.914 1.00 78.94 113 LEU A CA 1
ATOM 864 C C . LEU A 1 113 ? 2.458 3.200 9.583 1.00 78.94 113 LEU A C 1
ATOM 866 O O . LEU A 1 113 ? 2.018 3.593 10.658 1.00 78.94 113 LEU A O 1
ATOM 870 N N . THR A 1 114 ? 2.032 2.082 8.996 1.00 81.44 114 THR A N 1
ATOM 871 C CA . THR A 1 114 ? 0.984 1.218 9.560 1.00 81.44 114 THR A CA 1
ATOM 872 C C . THR A 1 114 ? 1.374 0.723 10.955 1.00 81.44 114 THR A C 1
ATOM 874 O O . THR A 1 114 ? 0.600 0.862 11.899 1.00 81.44 114 THR A O 1
ATOM 877 N N . HIS A 1 115 ? 2.615 0.256 11.128 1.00 82.50 115 HIS A N 1
ATOM 878 C CA . HIS A 1 115 ? 3.140 -0.118 12.444 1.00 82.50 115 HIS A CA 1
ATOM 879 C C . HIS A 1 115 ? 3.267 1.059 13.414 1.00 82.50 115 HIS A C 1
ATOM 881 O O . HIS A 1 115 ? 3.074 0.885 14.615 1.00 82.50 115 HIS A O 1
ATOM 887 N N . ALA A 1 116 ? 3.632 2.248 12.932 1.00 78.12 116 ALA A N 1
ATOM 888 C CA . ALA A 1 116 ? 3.715 3.434 13.775 1.00 78.12 116 ALA A CA 1
ATOM 889 C C . ALA A 1 116 ? 2.329 3.831 14.307 1.00 78.12 116 ALA A C 1
ATOM 891 O O . ALA A 1 116 ? 2.213 4.146 15.488 1.00 78.12 116 ALA A O 1
ATOM 892 N N . PHE A 1 117 ? 1.284 3.749 13.478 1.00 75.12 117 PHE A N 1
ATOM 893 C CA . PHE A 1 117 ? -0.094 4.012 13.897 1.00 75.12 117 PHE A CA 1
ATOM 894 C C . PHE A 1 117 ? -0.610 2.969 14.895 1.00 75.12 117 PHE A C 1
ATOM 896 O O . PHE A 1 117 ? -1.162 3.341 15.930 1.00 75.12 117 PHE A O 1
ATOM 903 N N . GLU A 1 118 ? -0.360 1.684 14.636 1.00 79.25 118 GLU A N 1
ATOM 904 C CA . GLU A 1 118 ? -0.676 0.586 15.559 1.00 79.25 118 GLU A CA 1
ATOM 905 C C . GLU A 1 118 ? -0.022 0.811 16.936 1.00 79.25 118 GLU A C 1
ATOM 907 O O . GLU A 1 118 ? -0.684 0.747 17.973 1.00 79.25 118 GLU A O 1
ATOM 912 N N . ARG A 1 119 ? 1.272 1.164 16.956 1.00 78.69 119 ARG A N 1
ATOM 913 C CA . ARG A 1 119 ? 2.002 1.458 18.198 1.00 78.69 119 ARG A CA 1
ATOM 914 C C . ARG A 1 119 ? 1.505 2.715 18.900 1.00 78.69 119 ARG A C 1
ATOM 916 O O . ARG A 1 119 ? 1.360 2.682 20.116 1.00 78.69 119 ARG A O 1
ATOM 923 N N . ALA A 1 120 ? 1.274 3.805 18.168 1.00 72.44 120 ALA A N 1
ATOM 924 C CA . ALA A 1 120 ? 0.789 5.056 18.744 1.00 72.44 120 ALA A CA 1
ATOM 925 C C . ALA A 1 120 ? -0.542 4.836 19.470 1.00 72.44 120 ALA A C 1
ATOM 927 O O . ALA A 1 120 ? -0.683 5.260 20.612 1.00 72.44 120 ALA A O 1
ATOM 928 N N . ARG A 1 121 ? -1.459 4.069 18.863 1.00 70.69 121 ARG A N 1
ATOM 929 C CA . ARG A 1 121 ? -2.719 3.671 19.501 1.00 70.69 121 ARG A CA 1
ATOM 930 C C . ARG A 1 121 ? -2.487 2.889 20.794 1.00 70.69 121 ARG A C 1
ATOM 932 O O . ARG A 1 121 ? -3.096 3.201 21.811 1.00 70.69 121 ARG A O 1
ATOM 939 N N . ASN A 1 122 ? -1.591 1.902 20.769 1.00 70.12 122 ASN A N 1
ATOM 940 C CA . ASN A 1 122 ? -1.288 1.086 21.948 1.00 70.12 122 ASN A CA 1
ATOM 941 C C . ASN A 1 122 ? -0.619 1.895 23.082 1.00 70.12 122 ASN A C 1
ATOM 943 O O . ASN A 1 122 ? -0.627 1.444 24.221 1.00 70.12 122 ASN A O 1
ATOM 947 N N . MET A 1 123 ? -0.050 3.075 22.795 1.00 64.06 123 MET A N 1
ATOM 948 C CA . MET A 1 123 ? 0.501 3.990 23.808 1.00 64.06 123 MET A CA 1
ATOM 949 C C . MET A 1 123 ? -0.519 5.009 24.334 1.00 64.06 123 MET A C 1
ATOM 951 O O . MET A 1 123 ? -0.340 5.510 25.439 1.00 64.06 123 MET A O 1
ATOM 955 N N . THR A 1 124 ? -1.567 5.336 23.570 1.00 61.19 124 THR A N 1
ATOM 956 C CA . THR A 1 124 ? -2.585 6.330 23.959 1.00 61.19 124 THR A CA 1
ATOM 957 C C . THR A 1 124 ? -3.859 5.726 24.561 1.00 61.19 124 THR A C 1
ATOM 959 O O . THR A 1 124 ? -4.791 6.479 24.832 1.00 61.19 124 THR A O 1
ATOM 962 N N . GLY A 1 125 ? -3.934 4.405 24.768 1.00 48.97 125 GLY A N 1
ATOM 963 C CA . GLY A 1 125 ? -5.155 3.741 25.246 1.00 48.97 125 GLY A CA 1
ATOM 964 C C . GLY A 1 125 ? -4.948 2.396 25.945 1.00 48.97 125 GLY A C 1
ATOM 965 O O . GLY A 1 125 ? -5.443 1.378 25.463 1.00 48.97 125 GLY A O 1
ATOM 966 N N . GLY A 1 126 ? -4.250 2.423 27.083 1.00 43.28 126 GLY A N 1
ATOM 967 C CA . GLY A 1 126 ? -4.546 1.572 28.241 1.00 43.28 126 GLY A CA 1
ATOM 968 C C . GLY A 1 126 ? -5.246 2.407 29.305 1.00 43.28 126 GLY A C 1
ATOM 969 O O . GLY A 1 126 ? -4.905 3.610 29.389 1.00 43.28 126 GLY A O 1
#

Sequence (126 aa):
MSNQRTPEPGTAADAYYAQVRIVLYDTREAVQFSIRERIVGSEGDTALPATAVASMTGRLRDVPPPPDLRAAHDRLIRVADVASEQLSETNHDPDAVPAAIIAERRITELIRLTHAFERARNMTGG

Secondary structure (DSSP, 8-state):
-----PPP---HHHHHHHHHHHHHHHHHHHHHHHHHHHHTT----TTHHHHHHHHHHHHHHTSPPPGGGHHHHHHHHHHHHHHHHHHHHHTT-TT-HHHHHHHHHHHHHHHHHHHHHHHHHHHH--

Foldseek 3Di:
DDPPPPPDPDDPLVVLLVQLLVLLVVLLVQLVVLLVCLVVVNPRQLCRNLVSLVVSLVSLVVRDDDPVCVVVSVVLSVLSVVLSVQLVVLSVDSVCSVNSVVSSVSSVVSNVSSVVVVVVVVVVDD